Protein AF-A0A6H5K2H7-F1 (afdb_monomer_lite)

Foldseek 3Di:
DDDPPDPCPPVNLVVLLVCCLVPFDQAFDDDDPDTDHRKGFLLSQLVVCCVVVVAVDSVRSQVVQQVSVVVQQKAFPVNPDGRHNGRTIMHGNPPPPDD

Radius of gyration: 13.87 Å; chains: 1; bounding box: 47×25×38 Å

Structure (mmCIF, N/CA/C/O backbone):
data_AF-A0A6H5K2H7-F1
#
_entry.id   AF-A0A6H5K2H7-F1
#
loop_
_atom_site.group_PDB
_atom_site.id
_atom_site.type_symbol
_atom_site.label_atom_id
_atom_site.label_alt_id
_atom_site.label_comp_id
_atom_site.label_asym_id
_atom_site.label_entity_id
_atom_site.label_seq_id
_atom_site.pdbx_PDB_ins_code
_atom_site.Cartn_x
_atom_site.Cartn_y
_atom_site.Cartn_z
_atom_site.occupancy
_atom_site.B_iso_or_equiv
_atom_site.auth_seq_id
_atom_site.auth_comp_id
_atom_site.auth_asym_id
_atom_site.auth_atom_id
_atom_site.pdbx_PDB_model_num
ATOM 1 N N . MET A 1 1 ? -26.410 -10.758 15.650 1.00 60.16 1 MET A N 1
ATOM 2 C CA . MET A 1 1 ? -25.508 -9.735 16.224 1.00 60.16 1 MET A CA 1
ATOM 3 C C . MET A 1 1 ? -24.105 -10.305 16.084 1.00 60.16 1 MET A C 1
ATOM 5 O O . MET A 1 1 ? -23.939 -11.433 16.527 1.00 60.16 1 MET A O 1
ATOM 9 N N . TYR A 1 2 ? -23.197 -9.583 15.409 1.00 46.97 2 TYR A N 1
ATOM 10 C CA . TYR A 1 2 ? -22.004 -10.049 14.660 1.00 46.97 2 TYR A CA 1
ATOM 11 C C . TYR A 1 2 ? -22.379 -10.691 13.310 1.00 46.97 2 TYR A C 1
ATOM 13 O O . TYR A 1 2 ? -23.010 -11.739 13.297 1.00 46.97 2 TYR A O 1
ATOM 21 N N . SER A 1 3 ? -22.113 -10.125 12.137 1.00 47.53 3 SER A N 1
ATOM 22 C CA . SER A 1 3 ? -21.324 -8.949 11.776 1.00 47.53 3 SER A CA 1
ATOM 23 C C . SER A 1 3 ? -21.852 -8.468 10.423 1.00 47.53 3 SER A C 1
ATOM 25 O O . SER A 1 3 ? -21.751 -9.205 9.445 1.00 47.53 3 SER A O 1
ATOM 27 N N . ASP A 1 4 ? -22.451 -7.279 10.383 1.00 54.25 4 ASP A N 1
ATOM 28 C CA . ASP A 1 4 ? -22.763 -6.561 9.133 1.00 54.25 4 ASP A CA 1
ATOM 29 C C . ASP A 1 4 ? -21.672 -5.506 8.839 1.00 54.25 4 ASP A C 1
ATOM 31 O O . ASP A 1 4 ? -21.751 -4.728 7.897 1.00 54.25 4 ASP A O 1
ATOM 35 N N . ASP A 1 5 ? -20.616 -5.490 9.655 1.00 52.66 5 ASP A N 1
ATOM 36 C CA . ASP A 1 5 ? -19.614 -4.438 9.704 1.00 52.66 5 ASP A CA 1
ATOM 37 C C . ASP A 1 5 ? -18.316 -4.880 9.008 1.00 52.66 5 ASP A C 1
ATOM 39 O O . ASP A 1 5 ? -17.684 -5.858 9.411 1.00 52.66 5 ASP A O 1
ATOM 43 N N . LEU A 1 6 ? -17.911 -4.095 8.003 1.00 51.53 6 LEU A N 1
ATOM 44 C CA . LEU A 1 6 ? -16.683 -4.174 7.194 1.00 51.53 6 LEU A CA 1
ATOM 45 C C . LEU A 1 6 ? -16.680 -5.187 6.040 1.00 51.53 6 LEU A C 1
ATOM 47 O O . LEU A 1 6 ? -15.837 -6.080 5.962 1.00 51.53 6 LEU A O 1
ATOM 51 N N . LYS A 1 7 ? -17.528 -4.953 5.036 1.00 58.09 7 LYS A N 1
ATOM 52 C CA . LYS A 1 7 ? -17.067 -5.174 3.660 1.00 58.09 7 LYS A CA 1
ATOM 53 C C . LYS A 1 7 ? -16.353 -3.896 3.232 1.00 58.09 7 LYS A C 1
ATOM 55 O O . LYS A 1 7 ? -16.978 -2.849 3.190 1.00 58.09 7 LYS A O 1
ATOM 60 N N . MET A 1 8 ? -15.044 -3.964 2.992 1.00 65.25 8 MET A N 1
ATOM 61 C CA . MET A 1 8 ? -14.357 -2.884 2.282 1.00 65.25 8 MET A CA 1
ATOM 62 C C . MET A 1 8 ? -14.943 -2.833 0.874 1.00 65.25 8 MET A C 1
ATOM 64 O O . MET A 1 8 ? -14.709 -3.736 0.068 1.00 65.25 8 MET A O 1
ATOM 68 N N . ASP A 1 9 ? -15.743 -1.811 0.597 1.00 74.19 9 ASP A N 1
ATOM 69 C CA . ASP A 1 9 ? -16.313 -1.612 -0.722 1.00 74.19 9 ASP A CA 1
ATOM 70 C C . ASP A 1 9 ? -15.242 -1.058 -1.671 1.00 74.19 9 ASP A C 1
ATOM 72 O O . ASP A 1 9 ? -14.167 -0.598 -1.273 1.00 74.19 9 ASP A O 1
ATOM 76 N N . ALA A 1 10 ? -15.529 -1.065 -2.973 1.00 75.44 10 ALA A N 1
ATOM 77 C CA . ALA A 1 10 ? -14.591 -0.569 -3.982 1.00 75.44 10 ALA A CA 1
ATOM 78 C C . ALA A 1 10 ? -14.122 0.880 -3.716 1.00 75.44 10 ALA A C 1
ATOM 80 O O . ALA A 1 10 ? -13.056 1.277 -4.192 1.00 75.44 10 ALA A O 1
ATOM 81 N N . GLN A 1 11 ? -14.902 1.667 -2.969 1.00 79.12 11 GLN A N 1
ATOM 82 C CA . GLN A 1 11 ? -14.544 3.024 -2.570 1.00 79.12 11 GLN A CA 1
ATOM 83 C C . GLN A 1 11 ? -13.460 3.044 -1.482 1.00 79.12 11 GLN A C 1
ATOM 85 O O . GLN A 1 11 ? -12.469 3.756 -1.651 1.00 79.12 11 GLN A O 1
ATOM 90 N N . ASP A 1 12 ? -13.587 2.230 -0.430 1.00 84.19 12 ASP A N 1
ATOM 91 C CA . ASP A 1 12 ? -12.568 2.095 0.621 1.00 84.19 12 ASP A CA 1
ATOM 92 C C . ASP A 1 12 ? -11.240 1.616 0.037 1.00 84.19 12 ASP A C 1
ATOM 94 O O . ASP A 1 12 ? -10.172 2.151 0.334 1.00 84.19 12 ASP A O 1
ATOM 98 N N . ILE A 1 13 ? -11.309 0.654 -0.883 1.00 83.88 13 ILE A N 1
ATOM 99 C CA . ILE A 1 13 ? -10.140 0.096 -1.566 1.00 83.88 13 ILE A CA 1
ATOM 100 C C . ILE A 1 13 ? -9.420 1.168 -2.385 1.00 83.88 13 ILE A C 1
ATOM 102 O O . ILE A 1 13 ? -8.191 1.270 -2.339 1.00 83.88 13 ILE A O 1
ATOM 106 N N . LYS A 1 14 ? -10.169 2.004 -3.112 1.00 83.38 14 LYS A N 1
ATOM 107 C CA . LYS A 1 14 ? -9.604 3.142 -3.852 1.00 83.38 14 LYS A CA 1
ATOM 108 C C . LYS A 1 14 ? -8.972 4.166 -2.918 1.00 83.38 14 LYS A C 1
ATOM 110 O O . LYS A 1 14 ? -7.903 4.690 -3.233 1.00 83.38 14 LYS A O 1
ATOM 115 N N . GLU A 1 15 ? -9.604 4.455 -1.786 1.00 86.12 15 GLU A N 1
ATOM 116 C CA . GLU A 1 15 ? -9.065 5.403 -0.815 1.00 86.12 15 GLU A CA 1
ATOM 117 C C . GLU A 1 15 ? -7.758 4.894 -0.201 1.00 86.12 15 GLU A C 1
ATOM 119 O O . GLU A 1 15 ? -6.753 5.611 -0.218 1.00 86.12 15 GLU A O 1
ATOM 124 N N . VAL A 1 16 ? -7.722 3.635 0.243 1.00 86.81 16 VAL A N 1
ATOM 125 C CA . VAL A 1 16 ? -6.502 2.991 0.747 1.00 86.81 16 VAL A CA 1
ATOM 126 C C . VAL A 1 16 ? -5.416 2.980 -0.328 1.00 86.81 16 VAL A C 1
ATOM 128 O O . VAL A 1 16 ? -4.287 3.379 -0.048 1.00 86.81 16 VAL A O 1
ATOM 131 N N . ALA A 1 17 ? -5.749 2.626 -1.572 1.00 86.06 17 ALA A N 1
ATOM 132 C CA . ALA A 1 17 ? -4.809 2.655 -2.691 1.00 86.06 17 ALA A CA 1
ATOM 133 C C . ALA A 1 17 ? -4.199 4.048 -2.912 1.00 86.06 17 ALA A C 1
ATOM 135 O O . ALA A 1 17 ? -2.988 4.181 -3.094 1.00 86.06 17 ALA A O 1
ATOM 136 N N . ASN A 1 18 ? -5.021 5.099 -2.880 1.00 87.00 18 ASN A N 1
ATOM 137 C CA . ASN A 1 18 ? -4.563 6.476 -3.054 1.00 87.00 18 ASN A CA 1
ATOM 138 C C . ASN A 1 18 ? -3.690 6.941 -1.890 1.00 87.00 18 ASN A C 1
ATOM 140 O O . ASN A 1 18 ? -2.660 7.579 -2.114 1.00 87.00 18 ASN A O 1
ATOM 144 N N . ARG A 1 19 ? -4.061 6.591 -0.656 1.00 89.06 19 ARG A N 1
ATOM 145 C CA . ARG A 1 19 ? -3.241 6.865 0.528 1.00 89.06 19 ARG A CA 1
ATOM 146 C C . ARG A 1 19 ? -1.893 6.153 0.435 1.00 89.06 19 ARG A C 1
ATOM 148 O O . ARG A 1 19 ? -0.869 6.803 0.605 1.00 89.06 19 ARG A O 1
ATOM 155 N N . MET A 1 20 ? -1.878 4.873 0.059 1.00 87.12 20 MET A N 1
ATOM 156 C CA . MET A 1 20 ? -0.640 4.120 -0.156 1.00 87.12 20 MET A CA 1
ATOM 157 C C . MET A 1 20 ? 0.248 4.776 -1.215 1.00 87.12 20 MET A C 1
ATOM 159 O O . MET A 1 20 ? 1.440 4.913 -0.989 1.00 87.12 20 MET A O 1
ATOM 163 N N . ARG A 1 21 ? -0.299 5.232 -2.348 1.00 83.94 21 ARG A N 1
ATOM 164 C CA . ARG A 1 21 ? 0.504 5.905 -3.388 1.00 83.94 21 ARG A CA 1
ATOM 165 C C . ARG A 1 21 ? 1.133 7.217 -2.931 1.00 83.94 21 ARG A C 1
ATOM 167 O O . ARG A 1 21 ? 2.203 7.564 -3.415 1.00 83.94 21 ARG A O 1
ATOM 174 N N . ARG A 1 22 ? 0.447 7.965 -2.067 1.00 84.62 22 ARG A N 1
ATOM 175 C CA . ARG A 1 22 ? 0.907 9.280 -1.597 1.00 84.62 22 ARG A CA 1
ATOM 176 C C . ARG A 1 22 ? 1.897 9.174 -0.447 1.00 84.62 22 ARG A C 1
ATOM 178 O O . ARG A 1 22 ? 2.796 9.999 -0.349 1.00 84.62 22 ARG A O 1
ATOM 185 N N . GLU A 1 23 ? 1.704 8.186 0.415 1.00 86.94 23 GLU A N 1
ATOM 186 C CA . GLU A 1 23 ? 2.449 8.066 1.663 1.00 86.94 23 GLU A CA 1
ATOM 187 C C . GLU A 1 23 ? 3.575 7.026 1.603 1.00 86.94 23 GLU A C 1
ATOM 189 O O . GLU A 1 23 ? 4.541 7.134 2.358 1.00 86.94 23 GLU A O 1
ATOM 194 N N . LEU A 1 24 ? 3.471 6.010 0.738 1.00 85.19 24 LEU A N 1
ATOM 195 C CA . LEU A 1 24 ? 4.569 5.072 0.519 1.00 85.19 24 LEU A CA 1
ATOM 196 C C . LEU A 1 24 ? 5.598 5.661 -0.435 1.00 85.19 24 LEU A C 1
ATOM 198 O O . LEU A 1 24 ? 5.282 6.364 -1.392 1.00 85.19 24 LEU A O 1
ATOM 202 N N . GLU A 1 25 ? 6.851 5.282 -0.213 1.00 81.12 25 GLU A N 1
ATOM 203 C CA . GLU A 1 25 ? 7.954 5.662 -1.081 1.00 81.12 25 GLU A CA 1
ATOM 204 C C . GLU A 1 25 ? 7.929 4.827 -2.374 1.00 81.12 25 GLU A C 1
ATOM 206 O O . GLU A 1 25 ? 8.537 3.746 -2.465 1.00 81.12 25 GLU A O 1
ATOM 211 N N . ILE A 1 26 ? 7.184 5.331 -3.365 1.00 85.12 26 ILE A N 1
ATOM 212 C CA . ILE A 1 26 ? 7.080 4.765 -4.713 1.00 85.12 26 ILE A CA 1
ATOM 213 C C . ILE A 1 26 ? 8.190 5.367 -5.559 1.00 85.12 26 ILE A C 1
ATOM 215 O O . ILE A 1 26 ? 8.067 6.466 -6.090 1.00 85.12 26 ILE A O 1
ATOM 219 N N . VAL A 1 27 ? 9.302 4.648 -5.648 1.00 81.88 27 VAL A N 1
ATOM 220 C CA . VAL A 1 27 ? 10.499 5.103 -6.357 1.00 81.88 27 VAL A CA 1
ATOM 221 C C . VAL A 1 27 ? 11.033 3.999 -7.251 1.00 81.88 27 VAL A C 1
ATOM 223 O O . VAL A 1 27 ? 10.812 2.808 -7.007 1.00 81.88 27 VAL A O 1
ATOM 226 N N . ASP A 1 28 ? 11.768 4.391 -8.286 1.00 79.94 28 ASP A N 1
ATOM 227 C CA . ASP A 1 28 ? 12.465 3.452 -9.151 1.00 79.94 28 ASP A CA 1
ATOM 228 C C . ASP A 1 28 ? 13.645 2.839 -8.390 1.00 79.94 28 ASP A C 1
ATOM 230 O O . ASP A 1 28 ? 14.697 3.458 -8.211 1.00 79.94 28 ASP A O 1
ATOM 234 N N . ARG A 1 29 ? 13.493 1.599 -7.917 1.00 77.19 29 ARG A N 1
ATOM 235 C CA . ARG A 1 29 ? 14.556 0.918 -7.168 1.00 77.19 29 ARG A CA 1
ATOM 236 C C . ARG A 1 29 ? 15.412 0.076 -8.101 1.00 77.19 29 ARG A C 1
ATOM 238 O O . ARG A 1 29 ? 14.920 -0.774 -8.847 1.00 77.19 29 ARG A O 1
ATOM 245 N N . LYS A 1 30 ? 16.729 0.273 -8.032 1.00 72.94 30 LYS A N 1
ATOM 246 C CA . LYS A 1 30 ? 17.707 -0.546 -8.753 1.00 72.94 30 LYS A CA 1
ATOM 247 C C . LYS A 1 30 ? 18.163 -1.689 -7.852 1.00 72.94 30 LYS A C 1
ATOM 249 O O . LYS A 1 30 ? 18.764 -1.454 -6.808 1.00 72.94 30 LYS A O 1
ATOM 254 N N . TYR A 1 31 ? 17.889 -2.927 -8.252 1.00 72.50 31 TYR A N 1
ATOM 255 C CA . TYR A 1 31 ? 18.342 -4.110 -7.526 1.00 72.50 31 TYR A CA 1
ATOM 256 C C . TYR A 1 31 ? 19.181 -5.007 -8.438 1.00 72.50 31 TYR A C 1
ATOM 258 O O . TYR A 1 31 ? 18.710 -5.521 -9.458 1.00 72.50 31 TYR A O 1
ATOM 266 N N . ARG A 1 32 ? 20.450 -5.199 -8.051 1.00 75.12 32 ARG A N 1
ATOM 267 C CA . ARG A 1 32 ? 21.495 -5.881 -8.833 1.00 75.12 32 ARG A CA 1
ATOM 268 C C . ARG A 1 32 ? 21.686 -5.243 -10.218 1.00 75.12 32 ARG A C 1
ATOM 270 O O . ARG A 1 32 ? 22.308 -4.196 -10.326 1.00 75.12 32 ARG A O 1
ATOM 277 N N . LEU A 1 33 ? 21.138 -5.868 -11.260 1.00 82.56 33 LEU A N 1
ATOM 278 C CA . LEU A 1 33 ? 21.254 -5.470 -12.670 1.00 82.56 33 LEU A CA 1
ATOM 279 C C . LEU A 1 33 ? 19.900 -5.067 -13.278 1.00 82.56 33 LEU A C 1
ATOM 281 O O . LEU A 1 33 ? 19.803 -4.870 -14.485 1.00 82.56 33 LEU A O 1
ATOM 285 N N . ARG A 1 34 ? 18.838 -4.987 -12.464 1.00 72.44 34 ARG A N 1
ATOM 286 C CA . ARG A 1 34 ? 17.486 -4.648 -12.918 1.00 72.44 34 ARG A CA 1
ATOM 287 C C . ARG A 1 34 ? 16.974 -3.406 -12.203 1.00 72.44 34 ARG A C 1
ATOM 289 O O . ARG A 1 34 ? 17.076 -3.294 -10.983 1.00 72.44 34 ARG A O 1
ATOM 296 N N . THR A 1 35 ? 16.405 -2.495 -12.979 1.00 78.75 35 THR A N 1
ATOM 297 C CA . THR A 1 35 ? 15.629 -1.366 -12.466 1.00 78.75 35 THR A CA 1
ATOM 298 C C . THR A 1 35 ? 14.173 -1.800 -12.371 1.00 78.75 35 THR A C 1
ATOM 300 O O . THR A 1 35 ? 13.603 -2.273 -13.354 1.00 78.75 35 THR A O 1
ATOM 303 N N . TYR A 1 36 ? 13.582 -1.657 -11.191 1.00 76.88 36 TYR A N 1
ATOM 304 C CA . TYR A 1 36 ? 12.161 -1.870 -10.961 1.00 76.88 36 TYR A CA 1
ATOM 305 C C . TYR A 1 36 ? 11.499 -0.505 -10.822 1.00 76.88 36 TYR A C 1
ATOM 307 O O . TYR A 1 36 ? 11.603 0.093 -9.751 1.00 76.88 36 TYR A O 1
ATOM 315 N N . PRO A 1 37 ? 10.854 0.002 -11.887 1.00 77.25 37 PRO A N 1
ATOM 316 C CA . PRO A 1 37 ? 10.205 1.293 -11.798 1.00 77.25 37 PRO A CA 1
ATOM 317 C C . PRO A 1 37 ? 8.940 1.252 -10.943 1.00 77.25 37 PRO A C 1
ATOM 319 O O . PRO A 1 37 ? 8.285 0.196 -10.878 1.00 77.25 37 PRO A O 1
ATOM 322 N N . SER A 1 38 ? 8.634 2.387 -10.311 1.00 81.31 38 SER A N 1
ATOM 323 C CA . SER A 1 38 ? 7.432 2.640 -9.499 1.00 81.31 38 SER A CA 1
ATOM 324 C C . SER A 1 38 ? 7.076 1.493 -8.545 1.00 81.31 38 SER A C 1
ATOM 326 O O . SER A 1 38 ? 5.962 0.959 -8.576 1.00 81.31 38 SER A O 1
ATOM 328 N N . CYS A 1 39 ? 8.037 1.044 -7.733 1.00 87.00 39 CYS A N 1
ATOM 329 C CA . CYS A 1 39 ? 7.828 -0.067 -6.807 1.00 87.00 39 CYS A CA 1
ATOM 330 C C . CYS A 1 39 ? 7.903 0.373 -5.346 1.00 87.00 39 CYS A C 1
ATOM 332 O O . CYS A 1 39 ? 8.559 1.357 -5.005 1.00 87.00 39 CYS A O 1
ATOM 334 N N . PHE A 1 40 ? 7.258 -0.402 -4.478 1.00 89.62 40 PHE A N 1
ATOM 335 C CA . PHE A 1 40 ? 7.358 -0.280 -3.027 1.00 89.62 40 PHE A CA 1
ATOM 336 C C . PHE A 1 40 ? 7.772 -1.599 -2.389 1.00 89.62 40 PHE A C 1
ATOM 338 O O . PHE A 1 40 ? 7.719 -2.664 -3.011 1.00 89.62 40 PHE A O 1
ATOM 345 N N . VAL A 1 41 ? 8.217 -1.509 -1.141 1.00 91.00 41 VAL A N 1
ATOM 346 C CA . VAL A 1 41 ? 8.673 -2.651 -0.354 1.00 91.00 41 VAL A CA 1
ATOM 347 C C . VAL A 1 41 ? 7.532 -3.121 0.547 1.00 91.00 41 VAL A C 1
ATOM 349 O O . VAL A 1 41 ? 6.897 -2.304 1.210 1.00 91.00 41 VAL A O 1
ATOM 352 N N . GLY A 1 42 ? 7.271 -4.430 0.584 1.00 90.44 42 GLY A N 1
ATOM 353 C CA . GLY A 1 42 ? 6.192 -5.007 1.402 1.00 90.44 42 GLY A CA 1
ATOM 354 C C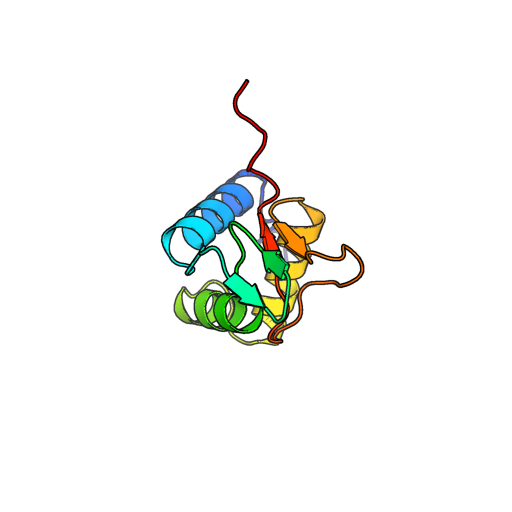 . GLY A 1 42 ? 6.310 -4.672 2.884 1.00 90.44 42 GLY A C 1
ATOM 355 O O . GLY A 1 42 ? 5.334 -4.257 3.499 1.00 90.44 42 GLY A O 1
ATOM 356 N N . SER A 1 43 ? 7.521 -4.763 3.440 1.00 91.62 43 SER A N 1
ATOM 357 C CA . SER A 1 43 ? 7.769 -4.402 4.839 1.00 91.62 43 SER A CA 1
ATOM 358 C C . SER A 1 43 ? 7.444 -2.943 5.155 1.00 91.62 43 SER A C 1
ATOM 360 O O . SER A 1 43 ? 6.840 -2.659 6.185 1.00 91.62 43 SER A O 1
ATOM 362 N N . ASP A 1 44 ? 7.791 -2.019 4.255 1.00 91.31 44 ASP A N 1
ATOM 363 C CA . ASP A 1 44 ? 7.459 -0.600 4.409 1.00 91.31 44 ASP A CA 1
ATOM 364 C C . ASP A 1 44 ? 5.948 -0.372 4.312 1.00 91.31 44 ASP A C 1
ATOM 366 O O . ASP A 1 44 ? 5.381 0.377 5.106 1.00 91.31 44 ASP A O 1
ATOM 370 N N . ALA A 1 45 ? 5.273 -1.075 3.396 1.00 90.88 45 ALA A N 1
ATOM 371 C CA . ALA A 1 45 ? 3.819 -1.037 3.284 1.00 90.88 45 ALA A CA 1
ATOM 372 C C . ALA A 1 45 ? 3.119 -1.534 4.556 1.00 90.88 45 ALA A C 1
ATOM 374 O O . ALA A 1 45 ? 2.187 -0.882 5.020 1.00 90.88 45 ALA A O 1
ATOM 375 N N . VAL A 1 46 ? 3.594 -2.620 5.169 1.00 92.69 46 VAL A N 1
ATOM 376 C CA . VAL A 1 46 ? 3.061 -3.120 6.447 1.00 92.69 46 VAL A CA 1
ATOM 377 C C . VAL A 1 46 ? 3.253 -2.102 7.566 1.00 92.69 46 VAL A C 1
ATOM 379 O O . VAL A 1 46 ? 2.298 -1.773 8.271 1.00 92.69 46 VAL A O 1
ATOM 382 N N . GLN A 1 47 ? 4.465 -1.558 7.716 1.00 91.69 47 GLN A N 1
ATOM 383 C CA . GLN A 1 47 ? 4.722 -0.533 8.731 1.00 91.69 47 GLN A CA 1
ATOM 384 C C . GLN A 1 47 ? 3.833 0.694 8.531 1.00 91.69 47 GLN A C 1
ATOM 386 O O . GLN A 1 47 ? 3.323 1.254 9.502 1.00 91.69 47 GLN A O 1
ATOM 391 N N . TRP A 1 48 ? 3.618 1.096 7.281 1.00 91.56 48 TRP A N 1
ATOM 392 C CA . TRP A 1 48 ? 2.733 2.197 6.948 1.00 91.56 48 TRP A CA 1
ATOM 393 C C . TRP A 1 48 ? 1.265 1.901 7.267 1.00 91.56 48 TRP A C 1
ATOM 395 O O . TRP A 1 48 ? 0.598 2.770 7.827 1.00 91.56 48 TRP A O 1
ATOM 405 N N . MET A 1 49 ? 0.759 0.701 6.957 1.00 90.31 49 MET A N 1
ATOM 406 C CA . MET A 1 49 ? -0.623 0.308 7.268 1.00 90.31 49 MET A CA 1
ATOM 407 C C . MET A 1 49 ? -0.878 0.367 8.775 1.00 90.31 49 MET A C 1
ATOM 409 O O . MET A 1 49 ? -1.886 0.928 9.204 1.00 90.31 49 MET A O 1
ATOM 413 N N . ILE A 1 50 ? 0.073 -0.127 9.574 1.00 91.38 50 ILE A N 1
ATOM 414 C CA . ILE A 1 50 ? -0.005 -0.069 11.037 1.00 91.38 50 ILE A CA 1
ATOM 415 C C . ILE A 1 50 ? 0.045 1.384 11.522 1.00 91.38 50 ILE A C 1
ATOM 417 O O . ILE A 1 50 ? -0.824 1.832 12.266 1.00 91.38 50 ILE A O 1
ATOM 421 N N . LYS A 1 51 ? 1.019 2.168 11.043 1.00 91.12 51 LYS A N 1
ATOM 422 C CA . LYS A 1 51 ? 1.180 3.583 11.418 1.00 91.12 51 LYS A CA 1
ATOM 423 C C . LYS A 1 51 ? -0.032 4.442 11.038 1.00 91.12 51 LYS A C 1
ATOM 425 O O . LYS A 1 51 ? -0.353 5.396 11.738 1.00 91.12 51 LYS A O 1
ATOM 430 N N . SER A 1 52 ? -0.694 4.106 9.935 1.00 87.31 52 SER A N 1
ATOM 431 C CA . SER A 1 52 ? -1.884 4.793 9.426 1.00 87.31 52 SER A CA 1
ATOM 432 C C . SER A 1 52 ? -3.176 4.404 10.143 1.00 87.31 52 SER A C 1
ATOM 434 O O . SER A 1 52 ? -4.219 4.980 9.827 1.00 87.31 52 SER A O 1
ATOM 436 N N . GLY A 1 53 ? -3.123 3.428 11.057 1.00 88.00 53 GLY A N 1
ATOM 437 C CA . GLY A 1 53 ? -4.287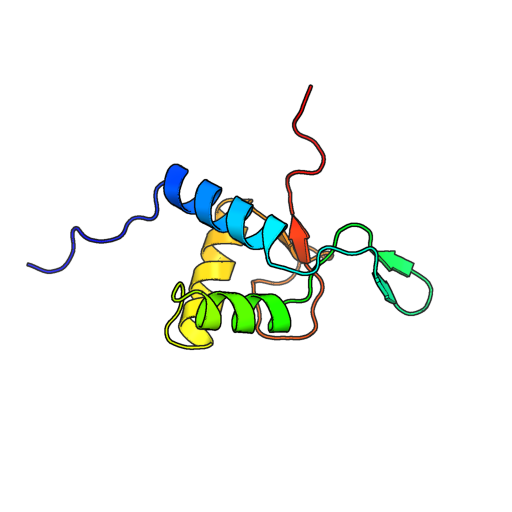 2.888 11.758 1.00 88.00 53 GLY A CA 1
ATOM 438 C C . GLY A 1 53 ? -5.174 1.985 10.896 1.00 88.00 53 GLY A C 1
ATOM 439 O O . GLY A 1 53 ? -6.306 1.720 11.281 1.00 88.00 53 GLY A O 1
ATOM 440 N N . LEU A 1 54 ? -4.689 1.526 9.735 1.00 86.81 54 LEU A N 1
ATOM 441 C CA . LEU A 1 54 ? -5.414 0.593 8.860 1.00 86.81 54 LEU A CA 1
ATOM 442 C C . LEU A 1 54 ? -5.301 -0.859 9.339 1.00 86.81 54 LEU A C 1
ATOM 444 O O . LEU A 1 54 ? -6.150 -1.682 9.018 1.00 86.81 54 LEU A O 1
ATOM 448 N N . ALA A 1 55 ? -4.251 -1.169 10.096 1.00 89.31 55 ALA A N 1
ATOM 449 C CA . ALA A 1 55 ? -4.036 -2.473 10.699 1.00 89.31 55 ALA A CA 1
ATOM 450 C C . ALA A 1 55 ? -3.546 -2.312 12.140 1.00 89.31 55 ALA A C 1
ATOM 452 O O . ALA A 1 55 ? -2.763 -1.413 12.435 1.00 89.31 55 ALA A O 1
ATOM 453 N N . SER A 1 56 ? -3.980 -3.199 13.033 1.00 89.69 56 SER A N 1
ATOM 454 C CA . SER A 1 56 ? -3.494 -3.222 14.420 1.00 89.69 56 SER A CA 1
ATOM 455 C C . SER A 1 56 ? -2.124 -3.889 14.541 1.00 89.69 56 SER A C 1
ATOM 457 O O . SER A 1 56 ? -1.297 -3.465 15.341 1.00 89.69 56 SER A O 1
ATOM 459 N N . ASP A 1 57 ? -1.864 -4.889 13.697 1.00 92.81 57 ASP A N 1
ATOM 460 C CA . ASP A 1 57 ? -0.684 -5.746 13.757 1.00 92.81 57 ASP A CA 1
ATOM 461 C C . ASP A 1 57 ? -0.226 -6.148 12.353 1.00 92.81 57 ASP A C 1
ATOM 463 O O . ASP A 1 57 ? -0.942 -5.970 11.363 1.00 92.81 57 ASP A O 1
ATOM 467 N N . VAL A 1 58 ? 0.954 -6.769 12.278 1.0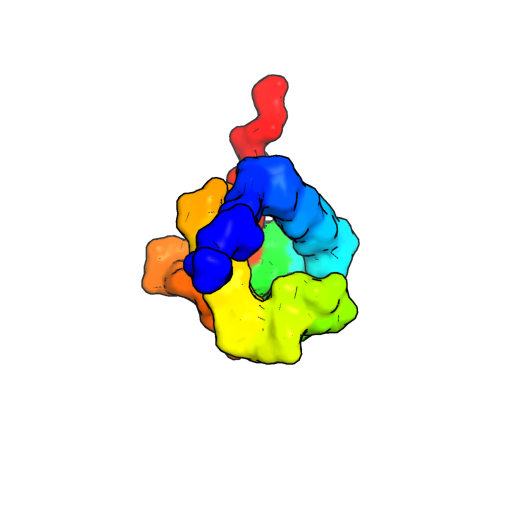0 91.88 58 VAL A N 1
ATOM 468 C CA . VAL A 1 58 ? 1.524 -7.303 11.030 1.00 91.88 58 VAL A CA 1
ATOM 469 C C . VAL A 1 58 ? 0.546 -8.238 10.320 1.00 91.88 58 VAL A C 1
ATOM 471 O O . VAL A 1 58 ? 0.321 -8.064 9.131 1.00 91.88 58 VAL A O 1
ATOM 474 N N . ALA A 1 59 ? -0.089 -9.165 11.041 1.00 91.06 59 ALA A N 1
ATOM 475 C CA . ALA A 1 59 ? -1.035 -10.109 10.445 1.00 91.06 59 ALA A CA 1
ATOM 476 C C . ALA A 1 59 ? -2.269 -9.411 9.842 1.00 91.06 59 ALA A C 1
ATOM 478 O O . ALA A 1 59 ? -2.755 -9.809 8.787 1.00 91.06 59 ALA A O 1
ATOM 479 N N . GLY A 1 60 ? -2.757 -8.341 10.482 1.00 90.31 60 GLY A N 1
ATOM 480 C CA . GLY A 1 60 ? -3.861 -7.537 9.950 1.00 90.31 60 GLY A CA 1
ATOM 481 C C . GLY A 1 60 ? -3.455 -6.758 8.699 1.00 90.31 60 GLY A C 1
ATOM 482 O O . GLY A 1 60 ? -4.227 -6.669 7.750 1.00 90.31 60 GLY A O 1
ATOM 483 N N . ALA A 1 61 ? -2.223 -6.244 8.668 1.00 91.50 61 ALA A N 1
ATOM 484 C CA . ALA A 1 61 ? -1.670 -5.583 7.490 1.00 91.50 61 ALA A CA 1
ATOM 485 C C . ALA A 1 61 ? -1.437 -6.572 6.339 1.00 91.50 61 ALA A C 1
ATOM 487 O O . ALA A 1 61 ? -1.677 -6.229 5.185 1.00 91.50 61 ALA A O 1
ATOM 488 N N . GLU A 1 62 ? -1.006 -7.800 6.644 1.00 92.19 62 GLU A N 1
ATOM 489 C CA . GLU 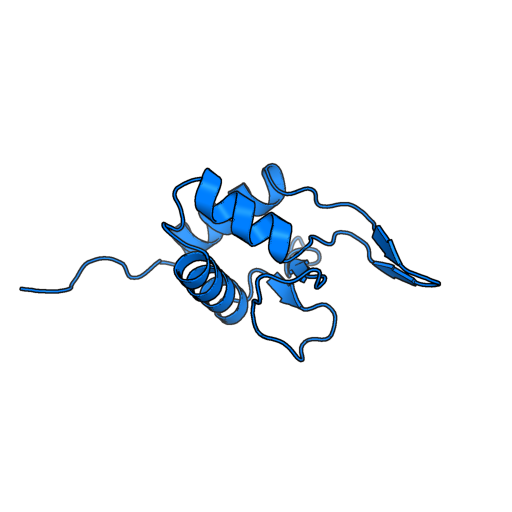A 1 62 ? -0.869 -8.877 5.662 1.00 92.19 62 GLU A CA 1
ATOM 490 C C . GLU A 1 62 ? -2.226 -9.227 5.039 1.00 92.19 62 GLU A C 1
ATOM 492 O O . GLU A 1 62 ? -2.373 -9.159 3.820 1.00 92.19 62 GLU A O 1
ATOM 497 N N . ALA A 1 63 ? -3.252 -9.448 5.868 1.00 90.56 63 ALA A N 1
ATOM 498 C CA . ALA A 1 63 ? -4.614 -9.709 5.404 1.00 90.56 63 ALA A CA 1
ATOM 499 C C . ALA A 1 63 ? -5.198 -8.553 4.570 1.00 90.56 63 ALA A C 1
ATOM 501 O O . ALA A 1 63 ? -5.816 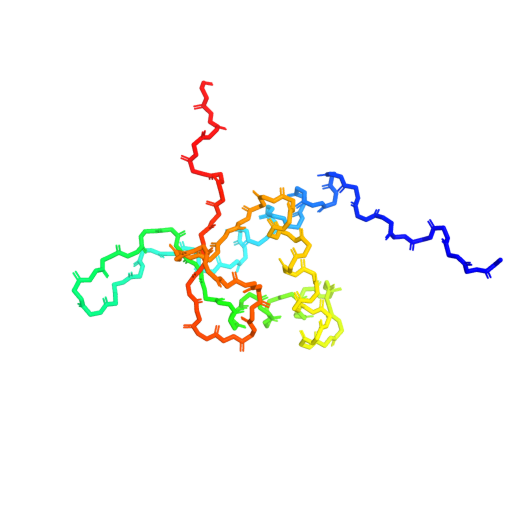-8.786 3.530 1.00 90.56 63 ALA A O 1
ATOM 502 N N . LEU A 1 64 ? -4.980 -7.301 4.992 1.00 89.44 64 LEU A N 1
ATOM 503 C CA . LEU A 1 64 ? -5.399 -6.125 4.229 1.00 89.44 64 LEU A CA 1
ATOM 504 C C . LEU A 1 64 ? -4.675 -6.048 2.881 1.00 89.44 64 LEU A C 1
ATOM 506 O O . LEU A 1 64 ? -5.291 -5.760 1.859 1.00 89.44 64 LEU A O 1
ATOM 510 N N . GLY A 1 65 ? -3.370 -6.301 2.857 1.00 90.31 65 GLY A N 1
ATOM 511 C CA . GLY A 1 65 ? -2.609 -6.291 1.617 1.00 90.31 65 GLY A CA 1
ATOM 512 C C . GLY A 1 65 ? -3.014 -7.406 0.658 1.00 90.31 65 GLY A C 1
ATOM 513 O O . GLY A 1 65 ? -3.082 -7.151 -0.542 1.00 90.31 65 GLY A O 1
ATOM 514 N N . ASP A 1 66 ? -3.349 -8.597 1.157 1.00 89.88 66 ASP A N 1
ATOM 515 C CA . ASP A 1 66 ? -3.898 -9.671 0.326 1.00 89.88 66 ASP A CA 1
ATOM 516 C C . ASP A 1 66 ? -5.245 -9.292 -0.283 1.00 89.88 66 ASP A C 1
ATOM 518 O O . ASP A 1 66 ? -5.452 -9.509 -1.477 1.00 89.88 66 ASP A O 1
ATOM 522 N N . LEU A 1 67 ? -6.115 -8.631 0.485 1.00 88.44 67 LEU A N 1
ATOM 523 C CA . LEU A 1 67 ? -7.361 -8.079 -0.043 1.00 88.44 67 LEU A CA 1
ATOM 524 C C . LEU A 1 67 ? -7.081 -7.067 -1.169 1.00 88.44 67 LEU A C 1
ATOM 526 O O . LEU A 1 67 ? -7.683 -7.126 -2.237 1.00 88.44 67 LEU A O 1
ATOM 530 N N . LEU A 1 68 ? -6.114 -6.167 -0.985 1.00 88.06 68 LEU A N 1
ATOM 531 C CA . LEU A 1 68 ? -5.732 -5.196 -2.016 1.00 88.06 68 LEU A CA 1
ATOM 532 C C . LEU A 1 68 ? -5.154 -5.869 -3.277 1.00 88.06 68 LEU A C 1
ATOM 534 O O . LEU A 1 68 ? -5.377 -5.369 -4.383 1.00 88.06 68 LEU A O 1
ATOM 538 N N . ILE A 1 69 ? -4.436 -6.989 -3.139 1.00 89.81 69 ILE A N 1
ATOM 539 C CA . ILE A 1 69 ? -3.962 -7.792 -4.277 1.00 89.81 69 ILE A CA 1
ATOM 540 C C . ILE A 1 69 ? -5.132 -8.467 -4.994 1.00 89.81 69 ILE A C 1
ATOM 542 O O . ILE A 1 69 ? -5.194 -8.399 -6.223 1.00 89.81 69 ILE A O 1
ATOM 546 N N . ASP A 1 70 ? -6.053 -9.085 -4.253 1.00 86.88 70 ASP A N 1
ATOM 547 C CA . ASP A 1 70 ? -7.236 -9.766 -4.797 1.00 86.88 70 ASP A CA 1
ATOM 548 C C . ASP A 1 70 ? -8.109 -8.801 -5.613 1.00 86.88 70 ASP A C 1
ATOM 550 O O . ASP A 1 70 ? -8.498 -9.086 -6.746 1.00 86.88 70 ASP A O 1
ATOM 554 N N . HIS A 1 71 ? -8.277 -7.579 -5.105 1.00 85.19 71 HIS A N 1
ATOM 555 C CA . HIS A 1 71 ? -8.971 -6.494 -5.795 1.00 85.19 71 HIS A CA 1
ATOM 556 C C . HIS A 1 71 ? -8.156 -5.811 -6.909 1.00 85.19 71 HIS A C 1
ATOM 558 O O . HIS A 1 71 ? -8.642 -4.874 -7.547 1.00 85.19 71 HIS A O 1
ATOM 564 N N . GLY A 1 72 ? -6.920 -6.246 -7.167 1.00 86.75 72 GLY A N 1
ATOM 565 C CA . GLY A 1 72 ? -6.101 -5.741 -8.269 1.00 86.75 72 GLY A CA 1
ATOM 566 C C . GLY A 1 72 ? -5.550 -4.327 -8.059 1.00 86.75 72 GLY A C 1
ATOM 567 O O . GLY A 1 72 ? -5.275 -3.618 -9.026 1.00 86.75 72 GLY A O 1
ATOM 568 N N . VAL A 1 73 ? -5.361 -3.879 -6.817 1.00 87.50 73 VAL A N 1
ATOM 569 C CA . VAL A 1 73 ? -4.756 -2.567 -6.528 1.00 87.50 73 VAL A CA 1
ATOM 570 C C . VAL A 1 73 ? -3.265 -2.567 -6.863 1.00 87.50 73 VAL A C 1
ATOM 572 O O . VAL A 1 73 ? -2.746 -1.648 -7.511 1.00 87.50 73 VAL A O 1
ATOM 575 N N . PHE A 1 74 ? -2.565 -3.611 -6.430 1.00 89.19 74 PHE A N 1
ATOM 576 C CA . PHE A 1 74 ? -1.151 -3.843 -6.691 1.00 89.19 74 PHE A CA 1
ATOM 577 C C . PHE A 1 74 ? -0.873 -5.341 -6.781 1.00 89.19 74 PHE A C 1
ATOM 579 O O . PHE A 1 74 ? -1.711 -6.169 -6.450 1.00 89.19 74 PHE A O 1
ATOM 586 N N . PHE A 1 75 ? 0.316 -5.702 -7.250 1.00 89.69 75 PHE A N 1
ATOM 587 C CA . PHE A 1 75 ? 0.747 -7.091 -7.326 1.00 89.69 75 PHE A CA 1
ATOM 588 C C . PHE A 1 75 ? 2.239 -7.210 -7.031 1.00 89.69 75 PHE A C 1
ATOM 590 O O . PHE A 1 75 ? 3.022 -6.282 -7.261 1.00 89.69 75 PHE A O 1
ATOM 597 N N . HIS A 1 76 ? 2.654 -8.380 -6.544 1.00 88.94 76 HIS A N 1
ATOM 598 C CA . HIS A 1 76 ? 4.072 -8.700 -6.421 1.00 88.94 76 HIS A CA 1
ATOM 599 C C . HIS A 1 76 ? 4.730 -8.688 -7.806 1.00 88.94 76 HIS A C 1
ATOM 601 O O . HIS A 1 76 ? 4.175 -9.256 -8.746 1.00 88.94 76 HIS A O 1
ATOM 607 N N . VAL A 1 77 ? 5.931 -8.121 -7.957 1.00 83.75 77 VAL A N 1
ATOM 608 C CA . VAL A 1 77 ? 6.578 -7.962 -9.281 1.00 83.75 77 VAL A CA 1
ATOM 609 C C . VAL A 1 77 ? 6.755 -9.274 -10.060 1.00 83.75 77 VAL A C 1
ATOM 611 O O . VAL A 1 77 ? 6.837 -9.249 -11.286 1.00 83.75 77 VAL A O 1
ATOM 614 N N . THR A 1 78 ? 6.786 -10.427 -9.380 1.00 81.25 78 THR A N 1
ATOM 615 C CA . THR A 1 78 ? 6.833 -11.757 -10.021 1.00 81.25 78 THR A CA 1
ATOM 616 C C . THR A 1 78 ? 5.470 -12.441 -10.172 1.00 81.25 78 THR A C 1
ATOM 618 O O . THR A 1 78 ? 5.411 -13.489 -10.805 1.00 81.25 78 THR A O 1
ATOM 621 N N . ARG A 1 79 ? 4.390 -11.890 -9.594 1.00 78.81 79 ARG A N 1
ATOM 622 C CA . ARG A 1 79 ? 3.026 -12.463 -9.535 1.00 78.81 79 ARG A CA 1
ATOM 623 C C . ARG A 1 79 ? 2.932 -13.883 -8.959 1.00 78.81 79 ARG A C 1
ATOM 625 O O . ARG A 1 79 ? 1.997 -14.613 -9.258 1.00 78.81 79 ARG A O 1
ATOM 632 N N . ARG A 1 80 ? 3.917 -14.292 -8.158 1.00 79.56 80 ARG A N 1
ATOM 633 C CA . ARG A 1 80 ? 3.978 -15.628 -7.534 1.00 79.56 80 ARG A CA 1
ATOM 634 C C . ARG A 1 80 ? 3.729 -15.623 -6.030 1.00 79.56 80 ARG A C 1
ATOM 636 O O . ARG A 1 80 ? 3.757 -16.684 -5.425 1.00 79.56 80 ARG A O 1
ATOM 643 N N . HIS A 1 81 ? 3.551 -14.442 -5.448 1.00 81.38 81 HIS A N 1
ATOM 644 C CA . HIS A 1 81 ? 3.463 -14.250 -4.009 1.00 81.38 81 HIS A CA 1
ATOM 645 C C . HIS A 1 81 ? 2.267 -13.374 -3.668 1.00 81.38 81 HIS A C 1
ATOM 647 O O . HIS A 1 81 ? 1.972 -12.414 -4.388 1.00 81.38 81 HIS A O 1
ATOM 653 N N . MET A 1 82 ? 1.632 -13.752 -2.565 1.00 87.25 82 MET A N 1
ATOM 654 C CA . MET A 1 82 ? 0.676 -12.965 -1.796 1.00 87.25 82 MET A CA 1
ATOM 655 C C . MET A 1 82 ? 1.389 -11.824 -1.061 1.00 87.25 82 MET A C 1
ATOM 657 O O . MET A 1 82 ? 2.608 -11.657 -1.202 1.00 87.25 82 MET A O 1
ATOM 661 N N . PHE A 1 83 ? 0.642 -10.988 -0.343 1.00 90.88 83 PHE A N 1
ATOM 662 C CA . PHE A 1 83 ? 1.252 -9.871 0.368 1.00 90.88 83 PHE A CA 1
ATOM 663 C C . PHE A 1 83 ? 1.928 -10.350 1.659 1.00 90.88 83 PHE A C 1
ATOM 665 O O . PHE A 1 83 ? 1.281 -10.755 2.614 1.00 90.88 83 PHE A O 1
ATOM 672 N N . GLU A 1 84 ? 3.257 -10.280 1.685 1.00 89.19 84 GLU A N 1
ATOM 673 C CA . GLU A 1 84 ? 4.081 -10.672 2.834 1.00 89.19 84 GLU A CA 1
ATOM 674 C C . GLU A 1 84 ? 4.832 -9.463 3.418 1.00 89.19 84 GLU A C 1
ATOM 676 O O . GLU A 1 84 ? 5.403 -8.654 2.666 1.00 89.19 84 GLU A O 1
ATOM 681 N N . ASN A 1 85 ? 4.947 -9.406 4.754 1.00 90.56 85 ASN A N 1
ATOM 682 C CA . ASN A 1 85 ? 5.790 -8.463 5.502 1.00 90.56 85 ASN A CA 1
ATOM 683 C C . ASN A 1 85 ? 7.289 -8.770 5.333 1.00 90.56 85 ASN A C 1
ATOM 685 O O . ASN A 1 85 ? 8.016 -9.136 6.260 1.00 90.56 85 ASN A O 1
ATOM 689 N N . ARG A 1 86 ? 7.769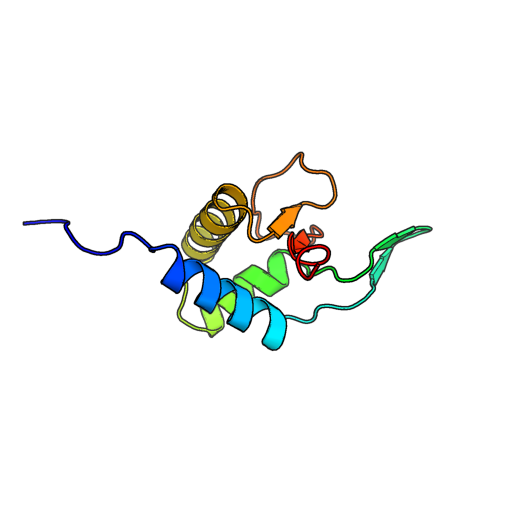 -8.674 4.099 1.00 89.19 86 ARG A N 1
ATOM 690 C CA . ARG A 1 86 ? 9.149 -8.954 3.712 1.00 89.19 86 ARG A CA 1
ATOM 691 C C . ARG A 1 86 ? 9.653 -7.861 2.786 1.00 89.19 86 ARG A C 1
ATOM 693 O O . ARG A 1 86 ? 8.882 -7.086 2.219 1.00 89.19 86 ARG A O 1
ATOM 700 N N . ARG A 1 87 ? 10.970 -7.830 2.572 1.00 86.81 87 ARG A N 1
ATOM 701 C CA . ARG A 1 87 ? 11.613 -6.952 1.579 1.00 86.81 87 ARG A CA 1
ATOM 702 C C . ARG A 1 87 ? 11.388 -7.446 0.143 1.00 86.81 87 ARG A C 1
ATOM 704 O O . ARG A 1 87 ? 12.331 -7.633 -0.620 1.00 86.81 87 ARG A O 1
ATOM 711 N N . LEU A 1 88 ? 10.128 -7.710 -0.186 1.00 88.62 88 LEU A N 1
ATOM 712 C CA . LEU A 1 88 ? 9.641 -8.056 -1.511 1.00 88.62 88 LEU A CA 1
ATOM 713 C C . LEU A 1 88 ? 9.163 -6.789 -2.218 1.00 88.62 88 LEU A C 1
ATOM 715 O O . LEU A 1 88 ? 8.725 -5.838 -1.569 1.00 88.62 88 LEU A O 1
ATOM 719 N N . PHE A 1 89 ? 9.267 -6.782 -3.544 1.00 88.31 89 PHE A N 1
ATOM 720 C CA . PHE A 1 89 ? 8.879 -5.634 -4.355 1.00 88.31 89 PHE A CA 1
ATOM 721 C C . PHE A 1 89 ? 7.466 -5.816 -4.898 1.00 88.31 89 PHE A C 1
ATOM 723 O O . PHE A 1 89 ? 7.142 -6.834 -5.517 1.00 88.31 89 PHE A O 1
ATOM 730 N N . TYR A 1 90 ? 6.653 -4.783 -4.729 1.00 89.44 90 TYR A N 1
ATOM 731 C CA . TYR A 1 90 ? 5.287 -4.721 -5.227 1.00 89.44 90 TYR A CA 1
ATOM 732 C C . TYR A 1 90 ? 5.124 -3.502 -6.127 1.00 89.44 90 TYR A C 1
ATOM 734 O O . TYR A 1 90 ? 5.835 -2.503 -5.985 1.00 89.44 90 TYR A O 1
ATOM 742 N N . ARG A 1 91 ? 4.206 -3.603 -7.085 1.00 87.88 91 ARG A N 1
ATOM 743 C CA . ARG A 1 91 ? 3.889 -2.537 -8.036 1.00 87.88 91 ARG A CA 1
ATOM 744 C C . ARG A 1 91 ? 2.382 -2.350 -8.119 1.00 87.88 91 ARG A C 1
ATOM 746 O O . ARG A 1 91 ? 1.647 -3.331 -8.207 1.00 87.88 91 ARG A O 1
ATOM 753 N N . PHE A 1 92 ? 1.933 -1.097 -8.143 1.00 87.12 92 PHE A N 1
ATOM 754 C CA . PHE A 1 92 ? 0.528 -0.776 -8.385 1.00 87.12 92 PHE A CA 1
ATOM 755 C C . PHE A 1 92 ? 0.091 -1.180 -9.794 1.00 87.12 92 PHE A C 1
ATOM 757 O O . PHE A 1 92 ? 0.834 -1.035 -10.760 1.00 87.12 92 PHE A O 1
ATOM 764 N N . MET A 1 93 ? -1.139 -1.675 -9.921 1.00 81.06 93 MET A N 1
ATOM 765 C CA . MET A 1 93 ? -1.702 -2.061 -11.218 1.00 81.06 93 MET A CA 1
ATOM 766 C C . MET A 1 93 ? -2.014 -0.849 -12.104 1.00 81.06 93 MET A C 1
ATOM 768 O O . MET A 1 93 ? -1.977 -0.942 -13.330 1.00 81.06 93 MET A O 1
ATOM 772 N N . HIS A 1 94 ? -2.261 0.298 -11.476 1.00 61.31 94 HIS A N 1
ATOM 773 C CA . HIS A 1 94 ? -2.591 1.561 -12.127 1.00 61.31 94 HIS A CA 1
ATOM 774 C C . HIS A 1 94 ? -1.324 2.338 -12.515 1.00 61.31 94 HIS A C 1
ATOM 776 O O . HIS A 1 94 ? -0.956 3.315 -11.877 1.00 61.31 94 HIS A O 1
ATOM 782 N N . ASP A 1 95 ? -0.651 1.846 -13.550 1.00 53.41 95 ASP A N 1
ATOM 783 C CA . ASP A 1 95 ? 0.254 2.637 -14.401 1.00 53.41 95 ASP A CA 1
ATOM 784 C C . ASP A 1 95 ? -0.282 2.667 -15.856 1.00 53.41 95 ASP A C 1
ATOM 786 O O . ASP A 1 95 ? 0.380 3.139 -16.769 1.00 53.41 95 ASP A O 1
ATOM 790 N N . ARG A 1 96 ? -1.480 2.099 -16.108 1.00 41.81 96 ARG A N 1
ATOM 791 C CA . ARG A 1 96 ? -2.067 1.915 -17.454 1.00 41.81 96 ARG A CA 1
ATOM 792 C C . ARG A 1 96 ? -3.584 2.124 -17.533 1.00 41.81 96 ARG A C 1
ATOM 794 O O . ARG A 1 96 ? -4.254 1.377 -18.237 1.00 41.81 96 ARG A O 1
ATOM 801 N N . LEU A 1 97 ? -4.149 3.067 -16.790 1.00 42.72 97 LEU A N 1
ATOM 802 C CA . LEU A 1 97 ? -5.568 3.404 -16.944 1.00 42.72 97 LEU A CA 1
ATOM 803 C C . LEU A 1 97 ? -5.775 4.910 -16.826 1.00 42.72 97 LEU A C 1
ATOM 805 O O . LEU A 1 97 ? -6.391 5.372 -15.880 1.00 42.72 97 LEU A O 1
ATOM 809 N N . GLU A 1 98 ? -5.259 5.633 -17.812 1.00 34.66 98 GLU A N 1
ATOM 810 C CA . GLU A 1 98 ? -5.958 6.779 -18.396 1.00 34.66 98 GLU A CA 1
ATOM 811 C C . GLU A 1 98 ? -5.733 6.664 -19.917 1.00 34.66 98 GLU A C 1
ATOM 813 O O . GLU A 1 98 ? -4.613 6.850 -20.395 1.00 34.66 98 GLU A O 1
ATOM 818 N N . ASP A 1 99 ? -6.766 6.190 -20.627 1.00 38.03 99 ASP A N 1
ATOM 819 C CA . ASP A 1 99 ? -7.002 6.470 -22.055 1.00 38.03 99 ASP A CA 1
ATOM 820 C C . ASP A 1 99 ? -7.516 7.914 -22.190 1.00 38.03 99 ASP A C 1
ATOM 822 O O . ASP A 1 99 ? -8.290 8.337 -21.296 1.00 38.03 99 ASP A O 1
#

pLDDT: mean 81.01, std 13.66, range [34.66, 92.81]

Secondary structure (DSSP, 8-state):
---S-----HHHHHHHHHHHHHHS--EEEEETTEEEEEEEEHHHHHHHHHHTTS-SSHHHHHHHHHHHHHTTSEEETTS-----SSS-EEEES-SS---

Sequence (99 aa):
MYSDDLKMDAQDIKEVANRMRRELEIVDRKYRLRTYPSCFVGSDAVQWMIKSGLASDVAGAEALGDLLIDHGVFFHVTRRHMFENRRLFYRFMHDRLED